Protein AF-B7BAB1-F1 (afdb_monomer_lite)

pLDDT: mean 88.46, std 16.45, range [35.19, 98.44]

Sequence (73 aa):
MEGAHCFGHNRHSIGICYEGGLDGEGLPRDTRTPAQKAALTQLLQELGRQFPAALTVGHCDLNPKRPALRSTR

Secondary structure (DSSP, 8-state):
----SSTTTTTS------S--B-TTS-B-----HHHHHHHHHHHHHHHHH-TTPPP--GGGG-TTS-------

Structure (mmCIF, N/CA/C/O backbone):
data_AF-B7BAB1-F1
#
_entry.id   AF-B7BAB1-F1
#
loop_
_atom_site.group_PDB
_atom_site.id
_atom_site.type_symbol
_atom_site.label_atom_id
_atom_site.label_alt_id
_atom_site.label_comp_id
_atom_site.label_asym_id
_atom_site.label_entity_id
_atom_site.label_seq_id
_atom_site.pdbx_PDB_ins_code
_atom_site.Cartn_x
_atom_site.Cartn_y
_atom_site.Cartn_z
_atom_site.occupancy
_atom_site.B_iso_or_equiv
_atom_site.auth_seq_id
_atom_site.auth_comp_id
_atom_site.auth_asym_id
_atom_site.auth_atom_id
_atom_site.pdbx_PDB_model_num
ATOM 1 N N . MET A 1 1 ? -7.144 6.624 -17.970 1.00 59.44 1 MET A N 1
ATOM 2 C CA . MET A 1 1 ? -6.843 7.820 -17.156 1.00 59.44 1 MET A CA 1
ATOM 3 C C . MET A 1 1 ? -5.832 7.400 -16.108 1.00 59.44 1 MET A C 1
ATOM 5 O O . MET A 1 1 ? -5.988 6.307 -15.578 1.00 59.44 1 MET A O 1
ATOM 9 N N . GLU A 1 2 ? -4.783 8.183 -15.878 1.00 84.38 2 GLU A N 1
ATOM 10 C CA . GLU A 1 2 ? -3.748 7.855 -14.888 1.00 84.38 2 GLU A CA 1
ATOM 11 C C . GLU A 1 2 ? -4.097 8.454 -13.520 1.00 84.38 2 GLU A C 1
ATOM 13 O O . GLU A 1 2 ? -4.761 9.490 -13.448 1.00 84.38 2 GLU A O 1
ATOM 18 N N . GLY A 1 3 ? -3.663 7.795 -12.443 1.00 90.12 3 GLY A N 1
ATOM 19 C CA . GLY A 1 3 ? -3.780 8.327 -11.084 1.00 90.12 3 GLY A CA 1
ATOM 20 C C . GLY A 1 3 ? -2.781 9.456 -10.802 1.00 90.12 3 GLY A C 1
ATOM 21 O O . GLY A 1 3 ? -1.908 9.757 -11.613 1.00 90.12 3 GLY A O 1
ATOM 22 N N . ALA A 1 4 ? -2.887 10.067 -9.623 1.00 94.06 4 ALA A N 1
ATOM 23 C CA . ALA A 1 4 ? -1.973 11.108 -9.145 1.00 94.06 4 ALA A CA 1
ATOM 24 C C . ALA A 1 4 ? -1.522 10.828 -7.698 1.00 94.06 4 ALA A C 1
ATOM 26 O O . ALA A 1 4 ? -1.664 11.668 -6.814 1.00 94.06 4 ALA A O 1
ATOM 27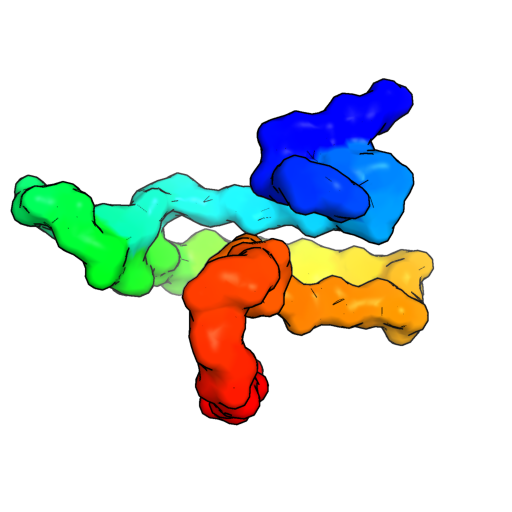 N N . HIS A 1 5 ? -1.017 9.617 -7.445 1.00 92.81 5 HIS A N 1
ATOM 28 C CA . HIS A 1 5 ? -0.714 9.098 -6.102 1.00 92.81 5 HIS A CA 1
ATOM 29 C C . HIS A 1 5 ? 0.781 8.933 -5.803 1.00 92.81 5 HIS A C 1
ATOM 31 O O . HIS A 1 5 ? 1.172 8.932 -4.640 1.00 92.81 5 HIS A O 1
ATOM 37 N N . CYS A 1 6 ? 1.634 8.761 -6.814 1.00 93.12 6 CYS A N 1
ATOM 38 C CA . CYS A 1 6 ? 3.076 8.623 -6.640 1.00 93.12 6 CYS A CA 1
ATOM 39 C C . CYS A 1 6 ? 3.831 9.116 -7.877 1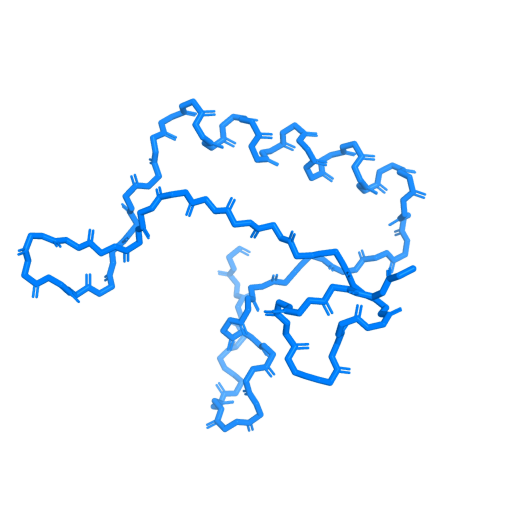.00 93.12 6 CYS A C 1
ATOM 41 O O . CYS A 1 6 ? 3.756 8.530 -8.962 1.00 93.12 6 CYS A O 1
ATOM 43 N N . PHE A 1 7 ? 4.575 10.211 -7.710 1.00 90.38 7 PHE A N 1
ATOM 44 C CA . PHE A 1 7 ? 5.360 10.804 -8.787 1.00 90.38 7 PHE A CA 1
ATOM 45 C C . PHE A 1 7 ? 6.327 9.775 -9.393 1.00 90.38 7 PHE A C 1
ATOM 47 O O . PHE A 1 7 ? 7.021 9.065 -8.674 1.00 90.38 7 PHE A O 1
ATOM 54 N N . GLY A 1 8 ? 6.345 9.671 -10.725 1.00 91.44 8 GLY A N 1
ATOM 55 C CA . GLY A 1 8 ? 7.136 8.673 -11.457 1.00 91.44 8 GLY A CA 1
ATOM 56 C C . GLY A 1 8 ? 6.493 7.283 -11.570 1.00 91.44 8 GLY A C 1
ATOM 57 O O . GLY A 1 8 ? 6.871 6.526 -12.464 1.00 91.44 8 GLY A O 1
ATOM 58 N N . HIS A 1 9 ? 5.475 6.972 -10.758 1.00 92.94 9 HIS A N 1
ATOM 59 C CA . HIS A 1 9 ? 4.845 5.644 -10.692 1.00 92.94 9 HIS A CA 1
ATOM 60 C C . HIS A 1 9 ? 3.354 5.616 -11.066 1.00 92.94 9 HIS A C 1
ATOM 62 O O . HIS A 1 9 ? 2.794 4.536 -11.254 1.00 92.94 9 HIS A O 1
ATOM 68 N N . ASN A 1 10 ? 2.712 6.773 -11.247 1.00 93.62 10 ASN A N 1
ATOM 69 C CA . ASN A 1 10 ? 1.279 6.903 -11.558 1.00 93.62 10 ASN A CA 1
ATOM 70 C C . ASN A 1 10 ? 0.775 6.035 -12.728 1.00 93.62 10 ASN A C 1
ATOM 72 O O . ASN A 1 10 ? -0.324 5.494 -12.659 1.00 93.62 10 ASN A O 1
ATOM 76 N N . ARG A 1 11 ? 1.580 5.885 -13.788 1.00 94.81 11 ARG A N 1
ATOM 77 C CA . ARG A 1 11 ? 1.190 5.174 -15.020 1.00 94.81 11 ARG A CA 1
ATOM 78 C C . ARG A 1 11 ? 1.171 3.644 -14.911 1.00 94.81 11 ARG A C 1
ATOM 80 O O . ARG A 1 11 ? 0.632 2.983 -15.788 1.00 94.81 11 ARG A O 1
ATOM 87 N N . HIS A 1 12 ? 1.831 3.073 -13.902 1.00 93.56 12 HIS A N 1
ATOM 88 C CA . HIS A 1 12 ? 2.087 1.625 -13.817 1.00 93.56 12 HIS A CA 1
ATOM 89 C C . HIS A 1 12 ? 1.929 1.063 -12.398 1.00 93.56 12 HIS A C 1
ATOM 91 O O . HIS A 1 12 ? 2.470 0.007 -12.083 1.0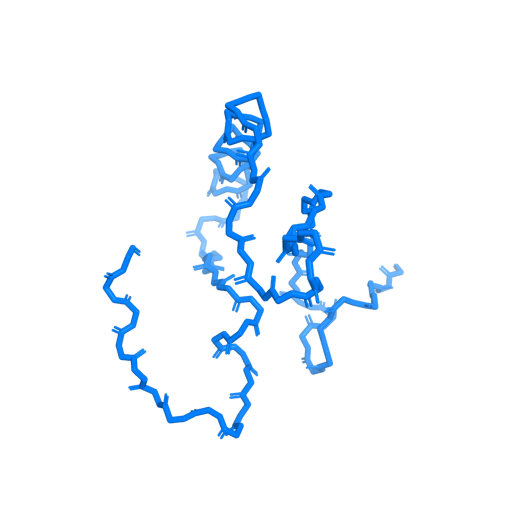0 93.56 12 HIS A O 1
ATOM 97 N N . SER A 1 13 ? 1.216 1.771 -11.523 1.00 95.12 13 SER A N 1
ATOM 98 C CA . SER A 1 13 ? 0.952 1.322 -10.157 1.00 95.12 13 SER A CA 1
ATOM 99 C C . SER A 1 13 ? -0.467 1.672 -9.727 1.00 95.12 13 SER A C 1
ATOM 101 O O . SER A 1 13 ? -1.079 2.601 -10.254 1.00 95.12 13 SER A O 1
ATOM 103 N N . ILE A 1 14 ? -0.971 0.931 -8.743 1.00 96.06 14 ILE A N 1
ATOM 104 C CA . ILE A 1 14 ? -2.249 1.195 -8.084 1.00 96.06 14 ILE A CA 1
ATOM 105 C C . ILE A 1 14 ? -1.940 1.827 -6.725 1.00 96.06 14 ILE A C 1
ATOM 107 O O . ILE A 1 14 ? -1.247 1.226 -5.904 1.00 96.06 14 ILE A O 1
ATOM 111 N N . GLY A 1 15 ? -2.432 3.043 -6.492 1.00 95.81 15 GLY A N 1
ATOM 112 C CA . GLY A 1 15 ? -2.330 3.713 -5.197 1.00 95.81 15 GLY A CA 1
ATOM 113 C C . GLY A 1 15 ? -3.463 3.288 -4.267 1.00 95.81 15 GLY A C 1
ATOM 114 O O . GLY A 1 15 ? -4.629 3.425 -4.623 1.00 95.81 15 GLY A O 1
ATOM 115 N N . ILE A 1 16 ? -3.127 2.804 -3.070 1.00 96.75 16 ILE A N 1
ATOM 116 C CA . ILE A 1 16 ? -4.096 2.465 -2.020 1.00 96.75 16 ILE A CA 1
ATOM 117 C C . ILE A 1 16 ? -3.804 3.349 -0.810 1.00 96.75 16 ILE A C 1
ATOM 119 O O . ILE A 1 16 ? -2.685 3.349 -0.298 1.00 96.75 16 ILE A O 1
ATOM 123 N N . CYS A 1 17 ? -4.810 4.094 -0.354 1.00 96.19 17 CYS A N 1
ATOM 124 C CA . CYS A 1 17 ? -4.728 4.931 0.837 1.00 96.19 17 CYS A CA 1
ATOM 125 C C . CYS A 1 17 ? -5.666 4.390 1.920 1.00 96.19 17 CYS A C 1
ATOM 127 O O . CYS A 1 17 ? -6.740 3.874 1.613 1.00 96.19 17 CYS A O 1
ATOM 129 N N . TYR A 1 18 ? -5.265 4.521 3.181 1.00 96.75 18 TYR A N 1
ATOM 130 C CA . TYR A 1 18 ? -6.169 4.380 4.316 1.00 96.75 18 TYR A CA 1
ATOM 131 C C . TYR A 1 18 ? -6.305 5.737 4.999 1.00 96.75 18 TYR A C 1
ATOM 133 O O . TYR A 1 18 ? -5.349 6.507 5.049 1.00 96.75 18 TYR A O 1
ATOM 141 N N . GLU A 1 19 ? -7.475 6.004 5.564 1.00 97.38 19 GLU A N 1
ATOM 142 C CA . GLU A 1 19 ? -7.714 7.238 6.310 1.00 97.38 19 GLU A CA 1
ATOM 143 C C . GLU A 1 19 ? -7.001 7.215 7.664 1.00 97.38 19 GLU A C 1
ATOM 145 O O . GLU A 1 19 ? -7.164 6.262 8.434 1.00 97.38 19 GLU A O 1
ATOM 150 N N . GLY A 1 20 ? -6.238 8.273 7.950 1.00 96.50 20 GLY A N 1
ATOM 151 C CA . GLY A 1 20 ? -5.435 8.433 9.160 1.00 96.50 20 GLY A CA 1
ATOM 152 C C . GLY A 1 20 ? -3.943 8.580 8.854 1.00 96.50 20 GLY A C 1
ATOM 153 O O . GLY A 1 20 ? -3.548 9.184 7.863 1.00 96.50 20 GLY A O 1
ATOM 154 N N . GLY A 1 21 ? -3.097 8.035 9.727 1.00 95.31 21 GLY A N 1
ATOM 155 C CA . GLY A 1 21 ? -1.638 8.102 9.616 1.00 95.31 21 GLY A CA 1
ATOM 156 C C . GLY A 1 21 ? -0.959 9.121 10.530 1.00 95.31 21 GLY A C 1
ATOM 157 O O . GLY A 1 21 ? 0.269 9.119 10.585 1.00 95.31 21 GLY A O 1
ATOM 158 N N . LEU A 1 22 ? -1.722 9.937 11.263 1.00 96.75 22 LEU A N 1
ATOM 159 C CA . LEU A 1 22 ? -1.215 10.906 12.239 1.00 96.75 22 LEU A CA 1
ATOM 160 C C . LEU A 1 22 ? -1.836 10.684 13.629 1.00 96.75 22 LEU A C 1
ATOM 162 O O . LEU A 1 22 ? -2.937 10.135 13.729 1.00 96.75 22 LEU A O 1
ATOM 166 N N . ASP A 1 23 ? -1.135 11.087 14.688 1.00 95.00 23 ASP A N 1
ATOM 167 C CA . ASP A 1 23 ? -1.676 11.217 16.049 1.00 95.00 23 ASP A CA 1
ATOM 168 C C . ASP A 1 23 ? -2.297 12.606 16.313 1.00 95.00 23 ASP A C 1
ATOM 170 O O . ASP A 1 23 ? -2.506 13.387 15.382 1.00 95.00 23 ASP A O 1
ATOM 174 N N . GLY A 1 24 ? -2.664 12.894 17.571 1.00 95.69 24 GLY A N 1
ATOM 175 C CA . GLY A 1 24 ? -3.329 14.149 17.954 1.00 95.69 24 GLY A CA 1
ATOM 176 C C . GLY A 1 24 ? -2.430 15.381 17.821 1.00 95.69 24 GLY A C 1
ATOM 177 O O . GLY A 1 24 ? -2.918 16.503 17.716 1.00 95.69 24 GLY A O 1
ATOM 178 N N . GLU A 1 25 ? -1.124 15.156 17.777 1.00 96.44 25 GLU A N 1
ATOM 179 C CA . GLU A 1 25 ? -0.057 16.132 17.634 1.00 96.44 25 GLU A CA 1
ATOM 180 C C . GLU A 1 25 ? 0.381 16.292 16.167 1.00 96.44 25 GLU A C 1
ATOM 182 O O . GLU A 1 25 ? 1.239 17.121 15.857 1.00 96.44 25 GLU A O 1
ATOM 187 N N . GLY A 1 26 ? -0.216 15.525 15.248 1.00 94.88 26 GLY A N 1
ATOM 188 C CA . GLY A 1 26 ? 0.095 15.564 13.822 1.00 94.88 26 GLY A CA 1
ATOM 189 C C . GLY A 1 26 ? 1.376 14.816 13.443 1.00 94.88 26 GLY A C 1
ATOM 190 O O . GLY A 1 26 ? 1.904 15.033 12.351 1.00 94.88 26 GLY A O 1
ATOM 191 N N . LEU A 1 27 ? 1.896 13.946 14.312 1.00 95.31 27 LEU A N 1
ATOM 192 C CA . LEU A 1 27 ? 3.082 13.135 14.045 1.00 95.31 27 LEU A CA 1
ATOM 193 C C . LEU A 1 27 ? 2.707 11.791 13.399 1.00 95.31 27 LEU A C 1
ATOM 195 O O . LEU A 1 27 ? 1.641 11.244 13.689 1.00 95.31 27 LEU A O 1
ATOM 199 N N . PRO A 1 28 ? 3.572 11.210 12.539 1.00 93.94 28 PRO A N 1
ATOM 200 C CA . PRO A 1 28 ? 3.285 9.936 11.883 1.00 93.94 28 PRO A CA 1
ATOM 201 C C . PRO A 1 28 ? 3.034 8.794 12.877 1.00 93.94 28 PRO A C 1
ATOM 203 O O . PRO A 1 28 ? 3.915 8.429 13.658 1.00 93.94 28 PRO A O 1
ATOM 206 N N . ARG A 1 29 ? 1.859 8.165 12.791 1.00 94.75 29 ARG A N 1
ATOM 207 C CA . ARG A 1 29 ? 1.463 7.030 13.635 1.00 94.75 29 ARG A CA 1
ATOM 208 C C . ARG A 1 29 ? 0.587 6.044 12.867 1.00 94.75 29 ARG A C 1
ATOM 210 O O . ARG A 1 29 ? -0.265 6.432 12.074 1.00 94.75 29 ARG A O 1
ATOM 217 N N . ASP A 1 30 ? 0.755 4.745 13.127 1.00 95.00 30 ASP A N 1
ATOM 218 C CA . ASP A 1 30 ? -0.185 3.740 12.614 1.00 95.00 30 ASP A CA 1
ATOM 219 C C . ASP A 1 30 ? -1.513 3.846 13.371 1.00 95.00 30 ASP A C 1
ATOM 221 O O . ASP A 1 30 ? -1.643 3.370 14.500 1.00 95.00 30 ASP A O 1
ATOM 225 N N . THR A 1 31 ? -2.492 4.482 12.737 1.00 96.75 31 THR A N 1
ATOM 226 C CA . THR A 1 31 ? -3.854 4.644 13.258 1.00 96.75 31 THR A CA 1
ATOM 227 C C . THR A 1 31 ? -4.881 3.795 12.516 1.00 96.75 31 THR A C 1
ATOM 229 O O . THR A 1 31 ? -6.081 4.003 12.678 1.00 96.75 31 THR A O 1
ATOM 232 N N . ARG A 1 32 ? -4.439 2.793 11.740 1.00 97.06 32 ARG A N 1
ATOM 233 C CA . ARG A 1 32 ? -5.357 1.894 11.030 1.00 97.06 32 ARG A CA 1
ATOM 234 C C . ARG A 1 32 ? -6.239 1.128 12.007 1.00 97.06 32 ARG A C 1
ATOM 236 O O . ARG A 1 32 ? -5.741 0.427 12.894 1.00 97.06 32 ARG A O 1
ATOM 243 N N . THR A 1 33 ? -7.544 1.172 11.772 1.00 98.06 33 THR A N 1
ATOM 244 C CA . THR A 1 33 ? -8.514 0.364 12.515 1.00 98.06 33 THR A CA 1
ATOM 245 C C . THR A 1 33 ? -8.396 -1.121 12.142 1.00 98.06 33 THR A C 1
ATOM 247 O O . THR A 1 33 ? -7.924 -1.452 11.049 1.00 98.06 33 THR A O 1
ATOM 250 N N . PRO A 1 34 ? -8.851 -2.053 13.001 1.00 98.31 34 PRO A N 1
ATOM 251 C CA . PRO A 1 34 ? -8.908 -3.474 12.648 1.00 98.31 34 PRO A CA 1
ATOM 252 C C . PRO A 1 34 ? -9.686 -3.747 11.353 1.00 98.31 34 PRO A C 1
ATOM 254 O O . PRO A 1 34 ? -9.248 -4.551 10.533 1.00 98.31 34 PRO A O 1
ATOM 257 N N . ALA A 1 35 ? -10.789 -3.026 11.127 1.00 98.31 35 ALA A N 1
ATOM 258 C CA . ALA A 1 35 ? -11.590 -3.139 9.910 1.00 98.31 35 ALA A CA 1
ATOM 259 C C . ALA A 1 35 ? -10.825 -2.660 8.665 1.00 98.31 35 ALA A C 1
ATOM 261 O O . ALA A 1 35 ? -10.826 -3.348 7.647 1.00 98.31 35 ALA A O 1
ATOM 262 N N . GLN A 1 36 ? -10.106 -1.531 8.754 1.00 98.38 36 GLN A N 1
ATOM 263 C CA . GLN A 1 36 ? -9.238 -1.065 7.667 1.00 98.38 36 GLN A CA 1
ATOM 264 C C . GLN A 1 36 ? -8.129 -2.078 7.367 1.00 98.38 36 GLN A C 1
ATOM 266 O O . GLN A 1 36 ? -7.857 -2.351 6.202 1.00 98.38 36 GLN A O 1
ATOM 271 N N . LYS A 1 37 ? -7.507 -2.671 8.394 1.00 98.00 37 LYS A N 1
ATOM 272 C CA . LYS A 1 37 ? -6.480 -3.709 8.204 1.00 98.00 37 LYS A CA 1
ATOM 273 C C . LYS A 1 37 ? -7.051 -4.927 7.479 1.00 98.00 37 LYS A C 1
ATOM 275 O O . LYS A 1 37 ? -6.456 -5.364 6.501 1.00 98.00 37 LYS A O 1
ATOM 280 N N . ALA A 1 38 ? -8.214 -5.421 7.903 1.00 98.38 38 ALA A N 1
ATOM 281 C CA . ALA A 1 38 ? -8.881 -6.546 7.250 1.00 98.38 38 ALA A CA 1
ATOM 282 C C . ALA A 1 38 ? -9.227 -6.239 5.781 1.00 98.38 38 ALA A C 1
ATOM 284 O O . ALA A 1 38 ? -8.901 -7.031 4.896 1.00 98.38 38 ALA A O 1
ATOM 285 N N . ALA A 1 39 ? -9.809 -5.066 5.510 1.00 98.31 39 ALA A N 1
ATOM 286 C CA . ALA A 1 39 ? -10.154 -4.636 4.157 1.00 98.31 39 ALA A CA 1
ATOM 287 C C . ALA A 1 39 ? -8.914 -4.497 3.256 1.00 98.31 39 ALA A C 1
ATOM 289 O O . ALA A 1 39 ? -8.916 -4.984 2.127 1.00 98.31 39 ALA A O 1
ATOM 290 N N . LEU A 1 40 ? -7.832 -3.897 3.767 1.00 97.94 40 LEU A N 1
ATOM 291 C CA . LEU A 1 40 ? -6.562 -3.785 3.046 1.00 97.94 40 LEU A CA 1
ATOM 292 C C . LEU A 1 40 ? -5.971 -5.161 2.732 1.00 97.94 40 LEU A C 1
ATOM 294 O O . LEU A 1 40 ? -5.548 -5.394 1.605 1.00 97.94 40 LEU A O 1
ATOM 298 N N . THR A 1 41 ? -5.960 -6.087 3.695 1.00 97.94 41 THR A N 1
ATOM 299 C CA . THR A 1 41 ? -5.463 -7.450 3.467 1.00 97.94 41 THR A CA 1
ATOM 300 C C . THR A 1 41 ? -6.264 -8.163 2.381 1.00 97.94 41 THR A C 1
ATOM 302 O O . THR A 1 41 ? -5.664 -8.760 1.490 1.00 97.94 41 THR A O 1
ATOM 305 N N . GLN A 1 42 ? -7.596 -8.074 2.414 1.00 98.44 42 GLN A N 1
ATOM 306 C CA . GLN A 1 42 ? -8.446 -8.680 1.388 1.00 98.44 42 GLN A CA 1
ATOM 307 C C . GLN A 1 42 ? -8.172 -8.078 0.003 1.00 98.44 42 GLN A C 1
ATOM 309 O O . GLN A 1 42 ? -7.969 -8.820 -0.958 1.00 98.44 42 GLN A O 1
ATOM 314 N N . LEU A 1 43 ? -8.100 -6.747 -0.089 1.00 98.19 43 LEU A N 1
ATOM 315 C CA . LEU A 1 43 ? -7.832 -6.047 -1.343 1.00 98.19 43 LEU A CA 1
ATOM 316 C C . LEU A 1 43 ? -6.462 -6.423 -1.924 1.00 98.19 43 LEU A C 1
ATOM 318 O O . LEU A 1 43 ? -6.351 -6.701 -3.115 1.00 98.19 43 LEU A O 1
ATOM 322 N N . LEU A 1 44 ? -5.422 -6.485 -1.089 1.00 97.56 44 LEU A N 1
ATOM 323 C CA . LEU A 1 44 ? -4.081 -6.881 -1.525 1.00 97.56 44 LEU A CA 1
ATOM 324 C C . LEU A 1 44 ? -4.041 -8.330 -2.023 1.00 97.56 44 LEU A C 1
ATOM 326 O O . LEU A 1 44 ? -3.371 -8.612 -3.013 1.00 97.56 44 LEU A O 1
AT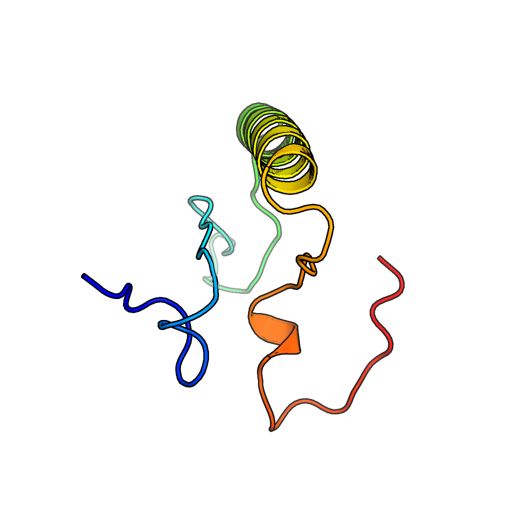OM 330 N N . GLN A 1 45 ? -4.770 -9.248 -1.383 1.00 97.75 45 GLN A N 1
ATOM 331 C CA . GLN A 1 45 ? -4.871 -10.632 -1.856 1.00 97.75 45 GLN A CA 1
ATOM 332 C C . GLN A 1 45 ? -5.572 -10.722 -3.213 1.00 97.75 45 GLN A C 1
ATOM 334 O O . GLN A 1 45 ? -5.141 -11.476 -4.084 1.00 97.75 45 GLN A O 1
ATOM 339 N N . GLU A 1 46 ? -6.648 -9.964 -3.404 1.00 98.31 46 GLU A N 1
ATOM 340 C CA . GLU A 1 46 ? -7.378 -9.927 -4.667 1.00 98.31 46 GLU A CA 1
ATOM 341 C C . GLU A 1 46 ? -6.524 -9.335 -5.795 1.00 98.31 46 GLU A C 1
ATOM 343 O O . GLU A 1 46 ? -6.374 -9.961 -6.845 1.00 98.31 46 GLU A O 1
ATOM 348 N N . LEU A 1 47 ? -5.881 -8.191 -5.553 1.00 97.69 47 LEU A N 1
ATOM 349 C CA . LEU A 1 47 ? -4.972 -7.571 -6.517 1.00 97.69 47 LEU A CA 1
ATOM 350 C C . LEU A 1 47 ? -3.751 -8.449 -6.801 1.00 97.69 47 LEU A C 1
ATOM 352 O O . LEU A 1 47 ? -3.335 -8.541 -7.949 1.00 97.69 47 LEU A O 1
ATOM 356 N N . GLY A 1 48 ? -3.212 -9.147 -5.799 1.00 97.25 48 GLY A N 1
ATOM 357 C CA . GLY A 1 48 ? -2.109 -10.091 -5.983 1.00 97.25 48 GLY A CA 1
ATOM 358 C C . GLY A 1 48 ? -2.479 -11.282 -6.872 1.00 97.25 48 GLY A C 1
ATOM 359 O O . GLY A 1 48 ? -1.643 -11.763 -7.631 1.00 97.25 48 GLY A O 1
ATOM 360 N N . ARG A 1 49 ? -3.742 -11.734 -6.844 1.00 97.75 49 ARG A N 1
ATOM 361 C CA . ARG A 1 49 ? -4.244 -12.753 -7.785 1.00 97.75 49 ARG A CA 1
ATOM 362 C C . ARG A 1 49 ? -4.407 -12.196 -9.199 1.00 97.75 49 ARG A C 1
ATOM 364 O O . ARG A 1 49 ? -4.109 -12.903 -10.155 1.00 97.75 49 ARG A O 1
ATOM 371 N N . GLN A 1 50 ? -4.875 -10.954 -9.333 1.00 98.06 50 GLN A N 1
ATOM 372 C CA . GLN A 1 50 ? -5.063 -10.303 -10.636 1.00 98.06 50 GLN A CA 1
ATOM 373 C C . GLN A 1 50 ? -3.730 -9.898 -11.292 1.00 98.06 50 GLN A C 1
ATOM 375 O O . GLN A 1 50 ? -3.591 -9.980 -12.511 1.00 98.06 50 GLN A O 1
ATOM 380 N N . PHE A 1 51 ? -2.737 -9.503 -10.491 1.00 97.00 51 PHE A N 1
ATOM 381 C CA . PHE A 1 51 ? -1.435 -9.003 -10.934 1.00 97.00 51 PHE A CA 1
ATOM 382 C C . PHE A 1 51 ? -0.291 -9.753 -10.227 1.00 97.00 51 PHE A C 1
ATOM 384 O O . PHE A 1 51 ? 0.405 -9.179 -9.389 1.00 97.00 51 PHE A O 1
ATOM 391 N N . PRO A 1 52 ? -0.043 -11.029 -10.564 1.00 95.50 52 PRO A N 1
ATOM 392 C CA . PRO A 1 52 ? 0.896 -11.884 -9.828 1.00 95.50 52 PRO A CA 1
ATOM 393 C C . PRO A 1 52 ? 2.362 -11.425 -9.888 1.00 95.50 52 PRO A C 1
ATOM 395 O O . PRO A 1 52 ? 3.161 -11.821 -9.046 1.00 95.50 52 PRO A O 1
ATOM 398 N N . ALA A 1 53 ? 2.728 -10.592 -10.868 1.00 95.38 53 ALA A N 1
ATOM 399 C CA . ALA A 1 53 ? 4.065 -10.006 -10.987 1.00 95.38 53 ALA A CA 1
ATOM 400 C C . ALA A 1 53 ? 4.205 -8.640 -10.282 1.00 95.38 53 ALA A C 1
ATOM 402 O O . ALA A 1 53 ? 5.286 -8.052 -10.300 1.00 95.38 53 ALA A O 1
ATOM 403 N N . ALA A 1 54 ? 3.125 -8.100 -9.705 1.00 94.69 54 ALA A N 1
ATOM 404 C CA . ALA A 1 54 ? 3.158 -6.804 -9.041 1.00 94.69 54 ALA A CA 1
ATOM 405 C C . ALA A 1 54 ? 3.871 -6.885 -7.684 1.00 94.69 54 ALA A C 1
ATOM 407 O O . ALA A 1 54 ? 3.729 -7.847 -6.931 1.00 94.69 54 ALA A O 1
ATOM 408 N N . LEU A 1 55 ? 4.606 -5.825 -7.350 1.00 95.06 55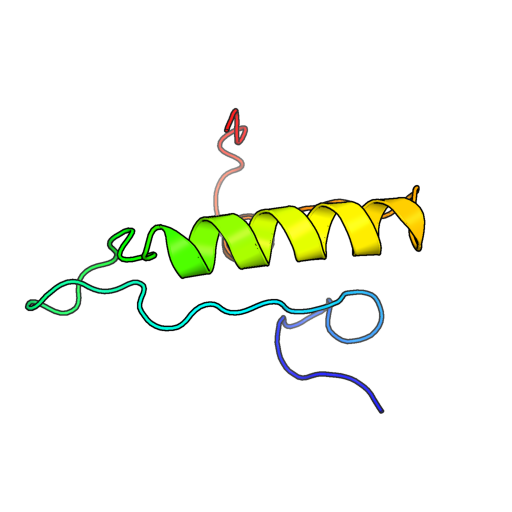 LEU A N 1
ATOM 409 C CA . LEU A 1 55 ? 5.247 -5.667 -6.048 1.00 95.06 55 LEU A CA 1
ATOM 410 C C . LEU A 1 55 ? 4.353 -4.830 -5.131 1.00 95.06 55 LEU A C 1
ATOM 412 O O . LEU A 1 55 ? 3.881 -3.763 -5.523 1.00 95.06 55 LEU A O 1
ATOM 416 N N . THR A 1 56 ? 4.160 -5.291 -3.895 1.00 94.62 56 THR A N 1
ATOM 417 C CA . THR A 1 56 ? 3.519 -4.493 -2.842 1.00 94.62 56 THR A CA 1
ATOM 418 C C . THR A 1 56 ? 4.602 -3.734 -2.085 1.00 94.62 56 THR A C 1
ATOM 420 O O . THR A 1 56 ? 5.489 -4.349 -1.500 1.00 94.62 56 THR A O 1
ATOM 423 N N . VAL A 1 57 ? 4.542 -2.403 -2.111 1.00 94.25 57 VAL A N 1
ATOM 424 C CA . VAL A 1 57 ? 5.544 -1.508 -1.509 1.00 94.25 57 VAL A CA 1
ATOM 425 C C . VAL A 1 57 ? 4.859 -0.363 -0.770 1.00 94.25 57 VAL A C 1
ATOM 427 O O . VAL A 1 57 ? 3.741 0.026 -1.118 1.00 94.25 57 VAL A O 1
ATOM 430 N N . GLY A 1 58 ? 5.517 0.203 0.242 1.00 92.06 58 GLY A N 1
ATOM 431 C CA . GLY A 1 58 ? 5.061 1.441 0.864 1.00 92.06 58 GLY A CA 1
ATOM 432 C C . GLY A 1 58 ? 5.427 2.653 0.007 1.00 92.06 58 GLY A C 1
ATOM 433 O O . GLY A 1 58 ? 6.488 2.690 -0.611 1.00 92.06 58 GLY A O 1
ATOM 434 N N . HIS A 1 59 ? 4.601 3.704 0.019 1.00 91.44 59 HIS A N 1
ATOM 435 C CA . HIS A 1 59 ? 4.934 4.959 -0.676 1.00 91.44 59 HIS A CA 1
ATOM 436 C C . HIS A 1 59 ? 6.278 5.546 -0.198 1.00 91.44 59 HIS A C 1
ATOM 438 O O . HIS A 1 59 ? 7.048 6.088 -0.987 1.00 91.44 59 HIS A O 1
ATOM 444 N N . CYS A 1 60 ? 6.597 5.373 1.089 1.00 87.75 60 CYS A N 1
ATOM 445 C CA . CYS A 1 60 ? 7.879 5.764 1.675 1.00 87.75 60 CYS A CA 1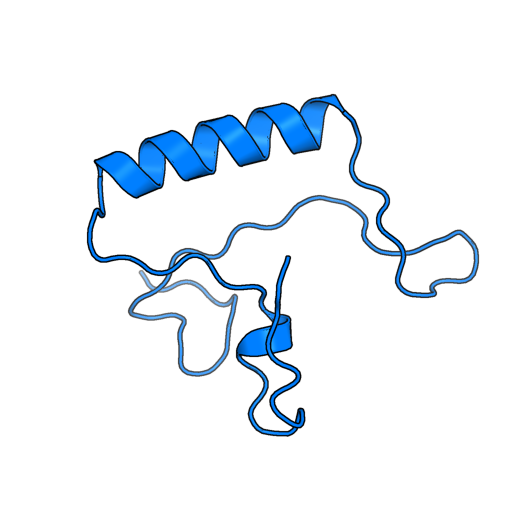
ATOM 446 C C . CYS A 1 60 ? 9.092 5.041 1.062 1.00 87.75 60 CYS A C 1
ATOM 448 O O . CYS A 1 60 ? 10.183 5.610 1.078 1.00 87.75 60 CYS A O 1
ATOM 450 N N . ASP A 1 61 ? 8.916 3.822 0.543 1.00 87.81 61 ASP A N 1
ATOM 451 C CA . ASP A 1 61 ? 9.989 3.013 -0.055 1.00 87.81 61 ASP A CA 1
ATOM 452 C C . ASP A 1 61 ? 10.338 3.485 -1.474 1.00 87.81 61 ASP A C 1
ATOM 454 O O . ASP A 1 61 ? 11.428 3.220 -1.973 1.00 87.81 61 ASP A O 1
ATOM 458 N N . LEU A 1 62 ? 9.429 4.229 -2.112 1.00 86.94 62 LEU A N 1
ATOM 459 C CA . LEU A 1 62 ? 9.602 4.804 -3.448 1.00 86.94 62 LEU A CA 1
ATOM 460 C C . LEU A 1 62 ? 10.238 6.202 -3.415 1.00 86.94 62 LEU A C 1
ATOM 462 O O . LEU A 1 62 ? 10.414 6.831 -4.457 1.00 86.94 62 LEU A O 1
ATOM 466 N N . ASN A 1 63 ? 10.593 6.709 -2.230 1.00 81.50 63 ASN A N 1
ATOM 467 C CA . ASN A 1 63 ? 11.264 7.996 -2.101 1.00 81.50 63 ASN A CA 1
ATOM 468 C C . ASN A 1 63 ? 12.770 7.852 -2.409 1.00 81.50 63 ASN A C 1
ATOM 470 O O . ASN A 1 63 ? 13.501 7.287 -1.591 1.00 81.50 63 ASN A O 1
ATOM 474 N N . PRO A 1 64 ? 13.280 8.435 -3.514 1.00 72.31 64 PRO A N 1
ATOM 475 C CA . PRO A 1 64 ? 14.674 8.274 -3.932 1.00 72.31 64 PRO A CA 1
ATOM 476 C C . PRO A 1 64 ? 15.687 8.902 -2.964 1.00 72.31 64 PRO A C 1
ATOM 478 O O . PRO A 1 64 ? 16.874 8.603 -3.035 1.00 72.31 64 PRO A O 1
ATOM 481 N N . LYS A 1 65 ? 15.243 9.786 -2.060 1.00 71.75 65 LYS A N 1
ATOM 482 C CA . LYS A 1 65 ? 16.107 10.455 -1.075 1.00 71.75 65 LYS A CA 1
ATOM 483 C C . LYS A 1 65 ? 16.237 9.682 0.239 1.00 71.75 65 LYS A C 1
ATOM 485 O O . LYS A 1 65 ? 16.944 10.136 1.138 1.00 71.75 65 LYS A O 1
ATOM 490 N N . ARG A 1 66 ? 15.543 8.550 0.391 1.00 61.34 66 ARG A N 1
ATOM 491 C CA . ARG A 1 66 ? 15.582 7.747 1.615 1.00 61.34 66 ARG A CA 1
ATOM 492 C C . ARG A 1 66 ? 16.671 6.674 1.480 1.00 61.34 66 ARG A C 1
ATOM 494 O O . ARG A 1 66 ? 16.657 5.944 0.491 1.00 61.34 66 ARG A O 1
ATOM 501 N N . PRO A 1 67 ? 17.617 6.545 2.431 1.00 49.53 67 PRO A N 1
ATOM 502 C CA . PRO A 1 67 ? 18.552 5.427 2.409 1.00 49.53 67 PRO A CA 1
ATOM 503 C C . PRO A 1 67 ? 17.754 4.124 2.511 1.00 49.53 67 PRO A C 1
ATOM 505 O O . PRO A 1 67 ? 16.817 4.039 3.309 1.00 49.53 67 PRO A O 1
ATOM 508 N N . ALA A 1 68 ? 18.108 3.137 1.685 1.00 50.31 68 ALA A N 1
ATOM 509 C CA . ALA A 1 68 ? 17.458 1.833 1.623 1.00 50.31 68 ALA A CA 1
ATOM 510 C C . ALA A 1 68 ? 17.645 1.068 2.945 1.00 50.31 68 ALA A C 1
ATOM 512 O O . ALA A 1 68 ? 18.499 0.194 3.075 1.00 50.31 68 ALA A O 1
ATOM 513 N N . LEU A 1 69 ? 16.846 1.396 3.957 1.00 48.16 69 LEU A N 1
ATOM 514 C CA . LEU A 1 69 ? 16.589 0.476 5.050 1.00 48.16 69 LEU A CA 1
ATOM 515 C C . LEU A 1 69 ? 15.825 -0.686 4.431 1.00 48.16 69 LEU A C 1
ATOM 517 O O . LEU A 1 69 ? 14.705 -0.505 3.959 1.00 48.16 69 LEU A O 1
ATOM 521 N N . ARG A 1 70 ? 16.462 -1.862 4.386 1.00 42.91 70 ARG A N 1
ATOM 522 C CA . ARG A 1 70 ? 15.803 -3.118 4.022 1.00 42.91 70 ARG A CA 1
ATOM 523 C C . ARG A 1 70 ? 14.531 -3.219 4.857 1.00 42.91 70 ARG A C 1
ATOM 525 O O . ARG A 1 70 ? 14.607 -3.444 6.063 1.00 42.91 70 ARG A O 1
ATOM 532 N N . SER A 1 71 ? 13.383 -2.998 4.228 1.00 41.22 71 SER A N 1
ATOM 533 C CA . SER A 1 71 ? 12.089 -3.190 4.864 1.00 41.22 71 SER A CA 1
ATOM 534 C C . SER A 1 71 ? 11.892 -4.694 5.033 1.00 41.22 71 SER A C 1
ATOM 536 O O . SER A 1 71 ? 11.411 -5.384 4.144 1.00 41.22 71 SER A O 1
ATOM 538 N N . THR A 1 72 ? 12.374 -5.235 6.151 1.00 35.19 72 THR A N 1
ATOM 539 C CA . THR A 1 72 ? 11.891 -6.502 6.697 1.00 35.19 72 THR A CA 1
ATOM 540 C C . THR A 1 72 ? 10.650 -6.175 7.519 1.00 35.19 72 THR A C 1
ATOM 542 O O . THR A 1 72 ? 10.728 -6.020 8.740 1.00 35.19 72 THR A O 1
ATOM 545 N N . ARG A 1 73 ? 9.523 -5.964 6.846 1.00 38.41 73 ARG A N 1
ATOM 546 C CA . ARG A 1 73 ? 8.198 -5.971 7.464 1.00 38.41 73 ARG A CA 1
ATOM 547 C C . ARG A 1 73 ? 7.232 -6.718 6.571 1.00 38.41 73 ARG A C 1
ATOM 549 O O . ARG A 1 73 ? 7.317 -6.515 5.344 1.00 38.41 73 ARG A O 1
#

Organism: NCBI:txid537006

Radius of gyration: 13.91 Å; chains: 1; bounding box: 30×29×35 Å

InterPro domains:
  IPR002502 N-acetylmuramoyl-L-alanine amidase domain [PF01510] (5-62)
  IPR036505 N-acetylmuramoyl-L-alanine amidase/PGRP domain superfamily [G3DSA:3.40.80.10] (1-71)
  IPR036505 N-acetylmuramoyl-L-alanine amidase/PGRP domain superfamily [SSF55846] (3-65)

Foldseek 3Di:
DWDDAAPPCRVPDDDDDDPDQADPVRHGDPPDDPVNVVVVVVVCVVVCVVCVPDDDDDSVCVDPPDPPPPPPD